Protein AF-A0A1F7XLN6-F1 (afdb_monomer_lite)

pLDDT: mean 90.63, std 8.0, range [64.75, 98.62]

InterPro domains:
  IPR044020 Protein of unknown function DUF5676 [PF18926] (2-69)

Structure (mmCIF, N/CA/C/O backbone):
data_AF-A0A1F7XLN6-F1
#
_entry.id   AF-A0A1F7XLN6-F1
#
loop_
_atom_site.group_PDB
_atom_site.id
_atom_site.type_symbol
_atom_site.label_atom_id
_atom_site.label_alt_id
_atom_site.label_comp_id
_atom_site.label_asym_id
_atom_site.label_entity_id
_atom_site.label_seq_id
_atom_site.pdbx_PDB_ins_code
_atom_site.Cartn_x
_atom_site.Cartn_y
_atom_site.Cartn_z
_atom_site.occupancy
_atom_sit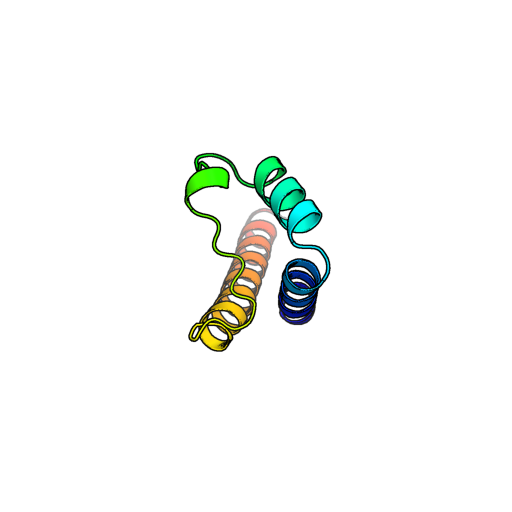e.B_iso_or_equiv
_atom_site.auth_seq_id
_atom_site.auth_comp_id
_atom_site.auth_asym_id
_atom_site.auth_atom_id
_atom_site.pdbx_PDB_model_num
ATOM 1 N N . MET A 1 1 ? -8.069 -2.763 -0.255 1.00 92.69 1 MET A N 1
ATOM 2 C CA . MET A 1 1 ? -6.649 -2.693 -0.669 1.00 92.69 1 MET A CA 1
ATOM 3 C C . MET A 1 1 ? -6.252 -3.610 -1.817 1.00 92.69 1 MET A C 1
ATOM 5 O O . MET A 1 1 ? -5.423 -3.178 -2.598 1.00 92.69 1 MET A O 1
ATOM 9 N N . GLY A 1 2 ? -6.822 -4.810 -1.996 1.00 94.44 2 GLY A N 1
ATOM 10 C CA . GLY A 1 2 ? -6.412 -5.694 -3.105 1.00 94.44 2 GLY A CA 1
ATOM 11 C C . GLY A 1 2 ? -6.577 -5.079 -4.505 1.00 94.44 2 GLY A C 1
ATOM 12 O O . GLY A 1 2 ? -5.624 -5.032 -5.273 1.00 94.44 2 GLY A O 1
ATOM 13 N N . ILE A 1 3 ? -7.752 -4.512 -4.804 1.00 96.19 3 ILE A N 1
ATOM 14 C CA . ILE A 1 3 ? -8.009 -3.814 -6.080 1.00 96.19 3 ILE A CA 1
ATOM 15 C C . ILE A 1 3 ? -7.053 -2.628 -6.266 1.00 96.19 3 ILE A C 1
ATOM 17 O O . ILE A 1 3 ? -6.465 -2.468 -7.329 1.00 96.19 3 ILE A O 1
ATOM 21 N N . VAL A 1 4 ? -6.855 -1.830 -5.2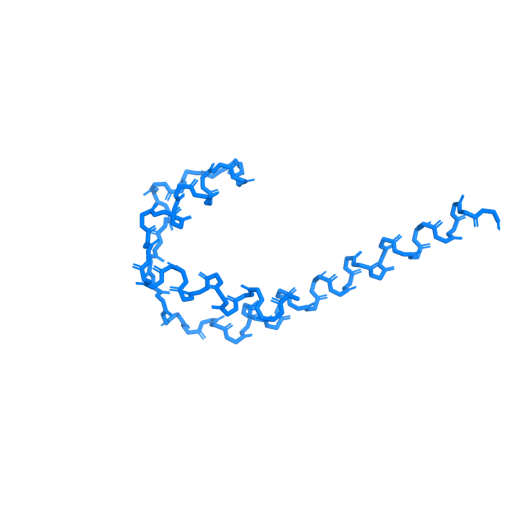13 1.00 94.81 4 VAL A N 1
ATOM 22 C CA . VAL A 1 4 ? -5.927 -0.688 -5.230 1.00 94.81 4 VAL A CA 1
ATOM 23 C C . VAL A 1 4 ? -4.501 -1.153 -5.523 1.00 94.81 4 VAL A C 1
ATOM 25 O O . VAL A 1 4 ? -3.826 -0.554 -6.347 1.00 94.81 4 VAL A O 1
ATOM 28 N N . TYR A 1 5 ? -4.054 -2.255 -4.918 1.00 93.31 5 TYR A N 1
ATOM 29 C CA . TYR A 1 5 ? -2.730 -2.821 -5.167 1.00 93.31 5 TYR A CA 1
ATOM 30 C C . TYR A 1 5 ? -2.546 -3.230 -6.636 1.00 93.31 5 TYR A C 1
ATOM 32 O O . TYR A 1 5 ? -1.528 -2.902 -7.247 1.00 93.31 5 TYR A O 1
ATOM 40 N N . LEU A 1 6 ? -3.547 -3.899 -7.223 1.00 93.75 6 LEU A N 1
ATOM 41 C CA . LEU A 1 6 ? -3.542 -4.252 -8.646 1.00 93.75 6 LEU A CA 1
ATOM 42 C C . LEU A 1 6 ? -3.499 -3.003 -9.529 1.00 93.75 6 LEU A C 1
ATOM 44 O O . LEU A 1 6 ? -2.667 -2.924 -10.431 1.00 93.75 6 LEU A O 1
ATOM 48 N N . PHE A 1 7 ? -4.337 -2.008 -9.236 1.00 94.12 7 PHE A N 1
ATOM 49 C CA . PHE A 1 7 ? -4.338 -0.733 -9.947 1.00 94.12 7 PHE A CA 1
ATOM 50 C C . PHE A 1 7 ? -2.964 -0.053 -9.891 1.00 94.12 7 PHE A C 1
ATOM 52 O O . PHE A 1 7 ? -2.413 0.280 -10.938 1.00 94.12 7 PHE A O 1
ATOM 59 N N . CYS 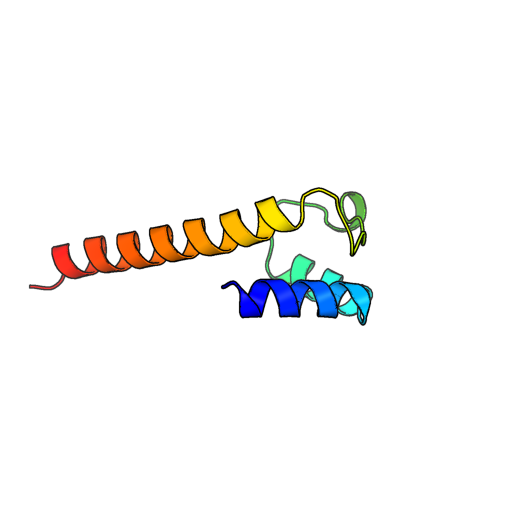A 1 8 ? -2.370 0.086 -8.702 1.00 91.44 8 CYS A N 1
ATOM 60 C CA . CYS A 1 8 ? -1.046 0.687 -8.530 1.00 91.44 8 CYS A CA 1
ATOM 61 C C . CYS A 1 8 ? 0.018 -0.055 -9.343 1.00 91.44 8 CYS A C 1
ATOM 63 O O . CYS A 1 8 ? 0.901 0.564 -9.934 1.00 91.44 8 CYS A O 1
ATOM 65 N N . ARG A 1 9 ? -0.079 -1.384 -9.423 1.00 89.75 9 ARG A N 1
ATOM 66 C CA . ARG A 1 9 ? 0.843 -2.178 -10.230 1.00 89.75 9 ARG A CA 1
ATOM 67 C C . ARG A 1 9 ? 0.702 -1.905 -11.722 1.00 89.75 9 ARG A C 1
ATOM 69 O O . ARG A 1 9 ? 1.717 -1.705 -12.387 1.00 89.75 9 ARG A O 1
ATOM 76 N N . PHE A 1 10 ? -0.522 -1.881 -12.244 1.00 92.69 10 PHE A N 1
ATOM 77 C CA . PHE A 1 10 ? -0.752 -1.549 -13.650 1.00 92.69 10 PHE A CA 1
ATOM 78 C C . PHE A 1 10 ? -0.361 -0.101 -13.961 1.00 92.69 10 PHE A C 1
ATOM 80 O O . PHE A 1 10 ? 0.228 0.151 -15.008 1.00 92.69 10 PHE A O 1
ATOM 87 N N . ALA A 1 11 ? -0.587 0.830 -13.033 1.00 92.50 11 ALA A N 1
ATOM 88 C CA . ALA A 1 11 ? -0.141 2.213 -13.163 1.00 92.50 11 ALA A CA 1
ATOM 89 C C . ALA A 1 11 ? 1.389 2.314 -13.289 1.00 92.50 11 ALA A C 1
ATOM 91 O O . ALA A 1 11 ? 1.872 3.036 -14.157 1.00 92.50 11 ALA A O 1
ATOM 92 N N . ILE A 1 12 ? 2.156 1.535 -12.515 1.00 91.56 12 ILE A N 1
ATOM 93 C CA . ILE A 1 12 ? 3.622 1.472 -12.656 1.00 91.56 12 ILE A CA 1
ATOM 94 C C . ILE A 1 12 ? 4.028 0.889 -14.019 1.00 91.56 12 ILE A C 1
ATOM 96 O O . ILE A 1 12 ? 5.001 1.356 -14.606 1.00 91.56 12 ILE A O 1
ATOM 100 N N . ALA A 1 13 ? 3.288 -0.100 -14.537 1.00 90.62 13 ALA A N 1
ATOM 101 C CA . ALA A 1 13 ? 3.555 -0.715 -15.845 1.00 90.62 13 ALA A CA 1
ATOM 102 C C . ALA A 1 13 ? 3.334 0.250 -17.008 1.00 90.62 13 ALA A C 1
ATOM 104 O O . ALA A 1 13 ? 4.147 0.307 -17.925 1.00 90.62 13 ALA A O 1
ATOM 105 N N . LEU A 1 14 ? 2.217 0.971 -16.970 1.00 92.94 14 LEU A N 1
ATOM 106 C CA . LEU A 1 14 ? 1.755 1.809 -18.073 1.00 92.94 14 LEU A CA 1
ATOM 107 C 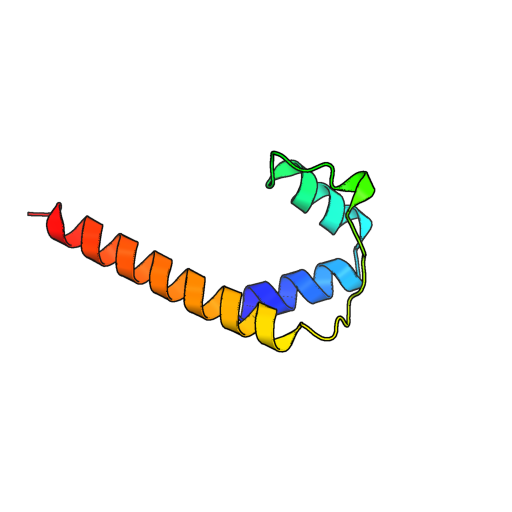C . LEU A 1 14 ? 2.321 3.232 -17.990 1.00 92.94 14 LEU A C 1
ATOM 109 O O . LEU A 1 14 ? 2.614 3.845 -19.012 1.00 92.94 14 LEU A O 1
ATOM 113 N N . PHE A 1 15 ? 2.501 3.754 -16.774 1.00 94.06 15 PHE A N 1
ATOM 114 C CA . PHE A 1 15 ? 2.877 5.143 -16.501 1.00 94.06 15 PHE A CA 1
ATOM 115 C C . PHE A 1 15 ? 3.965 5.231 -15.409 1.00 94.06 15 PHE A C 1
ATOM 117 O O . PHE A 1 15 ? 3.734 5.808 -14.337 1.00 94.06 15 PHE A O 1
ATOM 124 N N . PRO A 1 16 ? 5.176 4.688 -15.642 1.00 89.94 16 PRO A N 1
ATOM 125 C CA . PRO A 1 16 ? 6.224 4.605 -14.621 1.00 89.94 16 PRO A CA 1
ATOM 126 C C . PRO A 1 16 ? 6.690 5.980 -14.116 1.00 89.94 16 PRO A C 1
ATOM 128 O O . PRO A 1 16 ? 6.921 6.145 -12.921 1.00 89.94 16 PRO A O 1
ATOM 131 N N . GLY A 1 17 ? 6.781 6.984 -14.998 1.00 91.19 17 GLY A N 1
ATOM 132 C CA . GLY A 1 17 ? 7.201 8.341 -14.627 1.00 91.19 17 GLY A CA 1
ATOM 133 C C . GLY A 1 17 ? 6.207 9.041 -13.697 1.00 91.19 17 GLY A C 1
ATOM 134 O O . GLY A 1 17 ? 6.606 9.582 -12.666 1.00 91.19 17 GLY A O 1
ATOM 135 N N . LEU A 1 18 ? 4.910 8.975 -14.021 1.00 92.75 18 LEU A N 1
ATOM 136 C CA . LEU A 1 18 ? 3.846 9.518 -13.172 1.00 92.75 18 LEU A CA 1
ATOM 137 C C . LEU A 1 18 ? 3.782 8.772 -11.835 1.00 92.75 18 LEU A C 1
ATOM 139 O O . LEU A 1 18 ? 3.712 9.398 -10.781 1.00 92.75 18 LEU A O 1
ATOM 143 N N . SER A 1 19 ? 3.878 7.441 -11.877 1.00 92.31 19 SER A N 1
ATOM 144 C CA . SER A 1 19 ? 3.885 6.607 -10.673 1.00 92.31 19 SER A CA 1
ATOM 145 C C . SER A 1 19 ? 5.033 6.986 -9.734 1.00 92.31 19 SER A C 1
ATOM 147 O O . SER A 1 19 ? 4.806 7.170 -8.541 1.00 92.31 19 SER A O 1
ATOM 149 N N . MET A 1 20 ? 6.241 7.203 -10.268 1.00 90.94 20 MET A N 1
ATOM 150 C CA . MET A 1 20 ? 7.391 7.648 -9.477 1.00 90.94 20 MET A CA 1
ATOM 151 C C . MET A 1 20 ? 7.178 9.042 -8.865 1.00 90.94 20 MET A C 1
ATOM 153 O O . MET A 1 20 ? 7.560 9.261 -7.717 1.00 90.94 20 MET A O 1
ATOM 157 N N . GLN A 1 21 ? 6.568 9.985 -9.593 1.00 92.06 21 GLN A N 1
ATOM 158 C CA . GLN A 1 21 ? 6.268 11.321 -9.057 1.00 92.06 21 GLN A CA 1
ATOM 159 C C . GLN A 1 21 ? 5.271 11.262 -7.894 1.00 92.06 21 GLN A C 1
ATOM 161 O O . GLN A 1 21 ? 5.498 11.900 -6.866 1.00 92.06 21 GLN A O 1
ATOM 166 N N . VAL A 1 22 ? 4.208 10.462 -8.025 1.00 92.56 22 VAL A N 1
ATOM 167 C CA . VAL A 1 22 ? 3.237 10.235 -6.941 1.00 92.56 22 VAL A CA 1
ATOM 168 C C . VAL A 1 22 ? 3.914 9.579 -5.738 1.00 92.56 22 VAL A C 1
ATOM 170 O O . VAL A 1 22 ? 3.736 10.022 -4.608 1.00 92.56 22 VAL A O 1
ATOM 173 N N . THR A 1 23 ? 4.748 8.558 -5.958 1.00 90.94 23 THR A N 1
ATOM 174 C CA . THR A 1 23 ? 5.492 7.926 -4.861 1.00 90.94 23 THR A CA 1
ATOM 175 C C . THR A 1 23 ? 6.410 8.924 -4.148 1.00 90.94 23 THR A C 1
ATOM 177 O O . THR A 1 23 ? 6.435 8.946 -2.921 1.00 90.94 23 THR A O 1
ATOM 180 N N . ARG A 1 24 ? 7.125 9.787 -4.880 1.00 90.56 24 ARG A N 1
ATOM 181 C CA . ARG A 1 24 ? 8.011 10.804 -4.285 1.00 90.56 24 ARG A CA 1
ATOM 182 C C . ARG A 1 24 ? 7.286 11.854 -3.447 1.00 90.56 24 ARG A C 1
ATOM 184 O O . ARG A 1 24 ? 7.896 12.391 -2.533 1.00 90.56 24 ARG A O 1
ATOM 191 N N . SER A 1 25 ? 6.037 12.186 -3.769 1.00 91.00 25 SER A N 1
ATOM 192 C CA . SER A 1 25 ? 5.296 13.217 -3.033 1.00 91.00 25 SER A CA 1
ATOM 193 C C . SER A 1 25 ? 4.627 12.684 -1.767 1.00 91.00 25 SER A C 1
ATOM 195 O O . SER A 1 25 ? 4.422 13.443 -0.824 1.00 91.00 25 SER A O 1
ATOM 197 N N . TRP A 1 26 ? 4.271 11.397 -1.732 1.00 90.50 26 TRP A N 1
ATOM 198 C CA . TRP A 1 26 ? 3.559 10.803 -0.593 1.00 90.50 26 TRP A CA 1
ATOM 199 C C . TRP A 1 26 ? 4.497 10.121 0.406 1.00 90.50 26 TRP A C 1
ATOM 201 O O . TRP A 1 26 ? 4.233 10.134 1.610 1.00 90.50 26 TRP A O 1
ATOM 211 N N . PHE A 1 27 ? 5.598 9.532 -0.068 1.00 88.25 27 PHE A N 1
ATOM 212 C CA . PHE A 1 27 ? 6.574 8.856 0.782 1.00 88.25 27 PHE A CA 1
ATOM 213 C C . PHE A 1 27 ? 7.760 9.772 1.089 1.00 88.25 27 PHE A C 1
ATOM 215 O O . PHE A 1 27 ? 8.340 10.380 0.196 1.00 88.25 27 PHE A O 1
ATOM 222 N N . HIS A 1 28 ? 8.149 9.819 2.361 1.00 87.62 28 HIS A N 1
ATOM 223 C CA . HIS A 1 28 ? 9.247 10.641 2.868 1.00 87.62 28 HIS A CA 1
ATOM 224 C C . HIS A 1 28 ? 10.351 9.748 3.451 1.00 87.62 28 HIS A C 1
ATOM 226 O O . HIS A 1 28 ? 10.093 8.601 3.814 1.00 87.62 28 HIS A O 1
ATOM 232 N N . GLY A 1 29 ? 11.575 10.274 3.565 1.00 87.31 29 GLY A N 1
ATOM 233 C CA . GLY A 1 29 ? 12.703 9.569 4.194 1.00 87.31 29 GLY A CA 1
ATOM 234 C C . GLY A 1 29 ? 13.478 8.607 3.283 1.00 87.31 29 GLY A C 1
ATOM 235 O O . GLY A 1 29 ? 14.394 7.943 3.757 1.00 87.31 29 GLY A O 1
ATOM 236 N N . PHE A 1 30 ? 13.156 8.553 1.986 1.00 85.56 30 PHE A N 1
ATOM 237 C CA . PHE A 1 30 ? 13.848 7.716 1.004 1.00 85.56 30 PHE A CA 1
ATOM 238 C C . PHE A 1 30 ? 14.137 8.493 -0.279 1.00 85.56 30 PHE A C 1
ATOM 240 O O . PHE A 1 30 ? 13.266 9.199 -0.791 1.00 85.56 30 PHE A O 1
ATOM 247 N N . ASP A 1 31 ? 15.329 8.305 -0.845 1.00 87.62 31 ASP A N 1
ATOM 248 C CA . ASP A 1 31 ? 15.623 8.790 -2.190 1.00 87.62 31 ASP A CA 1
ATOM 249 C C . ASP A 1 31 ? 15.114 7.796 -3.239 1.00 87.62 31 ASP A C 1
ATOM 251 O O . ASP A 1 31 ? 15.815 6.880 -3.677 1.00 87.62 31 ASP A O 1
ATOM 255 N N . MET A 1 32 ? 13.867 8.006 -3.661 1.00 85.56 32 MET A N 1
ATOM 256 C CA . MET A 1 32 ? 13.219 7.185 -4.682 1.00 85.56 32 MET A CA 1
ATOM 257 C C . MET A 1 32 ? 13.956 7.215 -6.029 1.00 85.56 32 MET A C 1
ATOM 259 O O . MET A 1 32 ? 13.764 6.299 -6.819 1.00 85.56 32 MET A O 1
ATOM 263 N N . ALA A 1 33 ? 14.789 8.221 -6.331 1.00 83.00 33 ALA A N 1
ATOM 264 C CA . ALA A 1 33 ? 15.576 8.223 -7.568 1.00 83.00 33 ALA A CA 1
ATOM 265 C C . ALA A 1 33 ? 16.598 7.083 -7.605 1.00 83.00 33 ALA A C 1
ATOM 267 O O . ALA A 1 33 ? 16.860 6.534 -8.672 1.00 83.00 33 ALA A O 1
ATOM 268 N N . ASN A 1 34 ? 17.132 6.723 -6.439 1.00 86.12 34 ASN A N 1
ATOM 269 C CA . ASN A 1 34 ? 18.239 5.784 -6.310 1.00 86.12 34 ASN A CA 1
ATOM 270 C C . ASN A 1 34 ? 17.798 4.349 -5.980 1.00 86.12 34 ASN A C 1
ATOM 272 O O . ASN A 1 34 ? 18.566 3.415 -6.194 1.00 86.12 34 ASN A O 1
ATOM 276 N N . ILE A 1 35 ? 16.571 4.147 -5.486 1.00 86.94 35 ILE A N 1
ATOM 277 C CA . ILE A 1 35 ? 16.073 2.817 -5.073 1.00 86.94 35 ILE A CA 1
ATOM 278 C C . ILE A 1 35 ? 14.933 2.277 -5.943 1.00 86.94 35 ILE A C 1
ATOM 280 O O . ILE A 1 35 ? 14.532 1.119 -5.802 1.00 86.94 35 ILE A O 1
ATOM 284 N N . TRP A 1 36 ? 14.370 3.102 -6.827 1.00 85.31 36 TRP A N 1
ATOM 285 C CA . TRP A 1 36 ? 13.228 2.702 -7.637 1.00 85.31 36 TRP A CA 1
ATOM 286 C C . TRP A 1 36 ? 13.634 1.699 -8.715 1.00 85.31 36 TRP A C 1
ATOM 288 O O . TRP A 1 36 ? 14.412 1.995 -9.619 1.00 85.31 36 TRP A O 1
ATOM 298 N N . THR A 1 37 ? 13.033 0.512 -8.660 1.00 83.88 37 THR A N 1
ATOM 299 C CA . THR A 1 37 ? 13.157 -0.499 -9.710 1.00 83.88 37 THR A CA 1
ATOM 300 C C . THR A 1 37 ? 11.772 -0.755 -10.310 1.00 83.88 37 THR A C 1
ATOM 302 O O . THR A 1 37 ? 10.932 -1.381 -9.662 1.00 83.88 37 THR A O 1
ATOM 305 N N . PRO A 1 38 ? 11.478 -0.296 -11.543 1.00 69.62 38 PRO A N 1
ATOM 306 C CA . PRO A 1 38 ? 10.157 -0.439 -12.161 1.00 69.62 38 PRO A CA 1
ATOM 307 C C . PRO A 1 38 ? 9.916 -1.871 -12.675 1.00 69.62 38 PRO A C 1
ATOM 309 O O . PRO A 1 38 ? 9.466 -2.078 -13.799 1.00 69.62 38 PRO A O 1
ATOM 312 N N . ARG A 1 39 ? 10.230 -2.895 -11.871 1.00 73.69 39 ARG A N 1
ATOM 313 C CA . ARG A 1 39 ? 9.916 -4.290 -12.193 1.00 73.69 39 ARG A CA 1
ATOM 314 C C . ARG A 1 39 ? 8.450 -4.570 -11.887 1.00 73.69 39 ARG A C 1
ATOM 316 O O . ARG A 1 39 ? 8.054 -4.895 -10.765 1.00 73.69 39 ARG A O 1
ATOM 323 N N . THR A 1 40 ? 7.640 -4.496 -12.930 1.00 64.75 40 THR A N 1
ATOM 324 C CA . THR A 1 40 ? 6.201 -4.763 -12.882 1.00 64.75 40 THR A CA 1
ATOM 325 C C . THR A 1 40 ? 5.813 -6.219 -12.748 1.00 64.75 40 THR A C 1
ATOM 327 O O . THR A 1 40 ? 4.634 -6.484 -12.580 1.00 64.75 40 THR A O 1
ATOM 330 N N . PHE A 1 41 ? 6.761 -7.152 -12.745 1.00 66.38 41 PHE A N 1
ATOM 331 C CA . PHE A 1 41 ? 6.550 -8.556 -12.388 1.00 66.38 41 PHE A CA 1
ATOM 332 C C . PHE A 1 41 ? 7.701 -9.039 -11.501 1.00 66.38 41 PHE A C 1
ATOM 334 O O . PHE A 1 41 ? 8.560 -9.796 -11.923 1.00 66.38 41 PHE A O 1
ATOM 341 N N . SER A 1 42 ? 7.771 -8.517 -10.272 1.00 73.25 42 SER A N 1
ATOM 342 C CA . SER A 1 42 ? 8.643 -9.069 -9.230 1.00 73.25 42 SER A CA 1
ATOM 343 C C . SER A 1 42 ? 8.096 -10.387 -8.671 1.00 73.25 42 SER A C 1
ATOM 345 O O . SER A 1 42 ? 6.881 -10.571 -8.559 1.00 73.25 42 SER A O 1
ATOM 347 N N . GLU A 1 43 ? 9.009 -11.264 -8.258 1.00 78.50 43 GLU A N 1
ATOM 348 C CA . GLU A 1 43 ? 8.725 -12.565 -7.629 1.00 78.50 43 GLU A CA 1
ATOM 349 C C . GLU A 1 43 ? 7.873 -12.425 -6.353 1.00 78.50 43 GLU A C 1
ATOM 351 O O . GLU A 1 43 ? 7.062 -13.286 -6.028 1.00 78.50 43 GLU A O 1
ATOM 356 N N . ASN A 1 44 ? 7.962 -11.273 -5.681 1.00 85.38 44 ASN A N 1
ATOM 357 C CA . ASN A 1 44 ? 7.270 -10.991 -4.422 1.00 85.38 44 ASN A CA 1
ATOM 358 C C . ASN A 1 44 ? 5.867 -10.381 -4.591 1.00 85.38 44 ASN A C 1
ATOM 360 O O . ASN A 1 44 ? 5.320 -9.835 -3.631 1.00 85.38 44 ASN A O 1
ATOM 364 N N . PHE A 1 45 ? 5.268 -10.439 -5.786 1.00 88.19 45 PHE A N 1
ATOM 365 C CA . PHE A 1 45 ? 3.942 -9.860 -6.043 1.00 88.19 45 PHE A CA 1
ATOM 366 C C . PHE A 1 45 ? 2.867 -10.377 -5.078 1.00 88.19 45 PHE A C 1
ATOM 368 O O . PHE A 1 45 ? 2.160 -9.581 -4.459 1.00 88.19 45 PHE A O 1
ATOM 375 N N . LEU A 1 46 ? 2.752 -11.701 -4.934 1.00 92.19 46 LEU A N 1
ATOM 376 C CA . LEU A 1 46 ? 1.704 -12.304 -4.111 1.00 92.19 46 LEU A CA 1
ATOM 377 C C . LEU A 1 46 ? 1.895 -11.954 -2.633 1.00 92.19 46 LEU A C 1
ATOM 37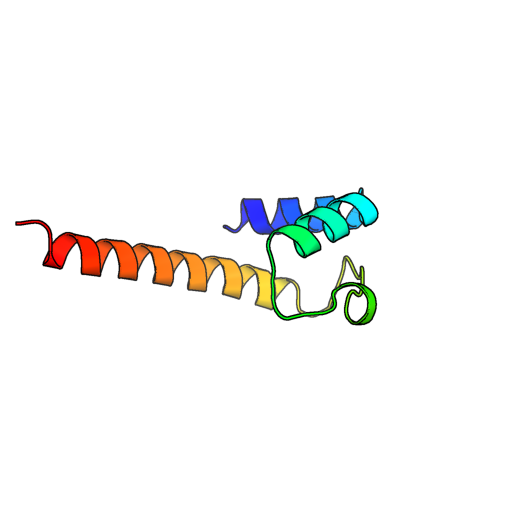9 O O . LEU A 1 46 ? 0.939 -11.565 -1.964 1.00 92.19 46 LEU A O 1
ATOM 383 N N . LEU A 1 47 ? 3.140 -12.017 -2.151 1.00 94.44 47 LEU A N 1
ATOM 384 C CA . LEU A 1 47 ? 3.490 -11.612 -0.794 1.00 94.44 47 LEU A CA 1
ATOM 385 C C . LEU A 1 47 ? 3.120 -10.145 -0.546 1.00 94.44 47 LEU A C 1
ATOM 387 O O . LEU A 1 47 ? 2.492 -9.837 0.465 1.00 94.44 47 LEU A O 1
ATOM 391 N N . GLY A 1 48 ? 3.456 -9.248 -1.476 1.00 92.56 48 GLY A N 1
ATOM 392 C CA . GLY A 1 48 ? 3.110 -7.830 -1.387 1.00 92.56 48 GLY A CA 1
ATOM 393 C C . GLY A 1 48 ? 1.599 -7.583 -1.367 1.00 92.56 48 GLY A C 1
ATOM 394 O O . GLY A 1 48 ? 1.124 -6.811 -0.534 1.00 92.56 48 GLY A O 1
ATOM 395 N N . LEU A 1 49 ? 0.835 -8.270 -2.223 1.00 94.25 49 LEU A N 1
ATOM 396 C CA . LEU A 1 49 ? -0.628 -8.175 -2.263 1.00 94.25 49 LEU A CA 1
ATOM 397 C C . LEU A 1 49 ? -1.258 -8.634 -0.942 1.00 94.25 49 LEU A C 1
ATOM 399 O O . LEU A 1 49 ? -2.068 -7.909 -0.362 1.00 94.25 49 LEU A O 1
ATOM 403 N N . VAL A 1 50 ? -0.870 -9.817 -0.455 1.00 97.00 50 VAL A N 1
ATOM 404 C CA . VAL A 1 50 ? -1.369 -10.367 0.813 1.00 97.00 50 VAL A CA 1
ATOM 405 C C . VAL A 1 50 ? -1.001 -9.439 1.967 1.00 97.00 50 VAL A C 1
ATOM 407 O O . VAL A 1 50 ? -1.872 -9.084 2.758 1.00 97.00 50 VAL A O 1
ATOM 410 N N . SER A 1 51 ? 0.246 -8.967 2.018 1.00 96.69 51 SER A N 1
ATOM 411 C CA . SER A 1 51 ? 0.710 -8.053 3.066 1.00 96.69 51 SER A CA 1
ATOM 412 C C . SER A 1 51 ? -0.084 -6.748 3.065 1.00 96.69 51 SER A C 1
ATOM 414 O O . SER A 1 51 ? -0.552 -6.318 4.115 1.00 96.69 51 SER A O 1
ATOM 416 N N . ALA A 1 52 ? -0.310 -6.141 1.895 1.00 95.88 52 ALA A N 1
ATOM 417 C CA . ALA A 1 52 ? -1.093 -4.912 1.776 1.00 95.88 52 ALA A CA 1
ATOM 418 C C . ALA A 1 52 ? -2.544 -5.100 2.247 1.00 95.88 52 ALA A C 1
ATOM 420 O O . ALA A 1 52 ? -3.091 -4.237 2.936 1.00 95.88 52 ALA A O 1
ATOM 421 N N . VAL A 1 53 ? -3.174 -6.227 1.902 1.00 97.94 53 VAL A N 1
ATOM 422 C CA . VAL A 1 53 ? -4.535 -6.548 2.354 1.00 97.94 53 VAL A CA 1
ATOM 423 C C . VAL A 1 53 ? -4.564 -6.759 3.865 1.00 97.94 53 VAL A C 1
ATOM 425 O O . VAL A 1 53 ? -5.324 -6.066 4.542 1.00 97.94 53 VAL A O 1
ATOM 428 N N . VAL A 1 54 ? -3.717 -7.645 4.395 1.00 98.44 54 VAL A N 1
ATOM 429 C CA . VAL A 1 54 ? -3.682 -7.990 5.823 1.00 98.44 54 VAL A CA 1
ATOM 430 C C . VAL A 1 54 ? -3.363 -6.764 6.672 1.00 98.44 54 VAL A C 1
ATOM 432 O O . VAL A 1 54 ? -4.124 -6.458 7.583 1.00 98.44 54 VAL A O 1
ATOM 435 N N . LEU A 1 55 ? -2.309 -6.009 6.351 1.00 98.12 55 LEU A N 1
ATOM 436 C CA . LEU A 1 55 ? -1.928 -4.824 7.127 1.00 98.12 55 LEU A CA 1
ATOM 437 C C . LEU A 1 55 ? -3.011 -3.744 7.100 1.00 98.12 55 LEU A C 1
ATOM 439 O O . LEU A 1 55 ? -3.268 -3.117 8.122 1.00 98.12 55 LEU A O 1
ATOM 443 N N . SER A 1 56 ? -3.688 -3.546 5.964 1.00 97.50 56 SER A N 1
ATOM 444 C CA . SER A 1 56 ? -4.796 -2.587 5.896 1.00 97.50 56 SER A CA 1
ATOM 445 C C . SER A 1 56 ? -6.017 -3.025 6.701 1.00 97.50 56 SER A C 1
ATOM 447 O O . SER A 1 56 ? -6.662 -2.189 7.331 1.00 97.50 56 SER A O 1
ATOM 449 N N . TRP A 1 57 ? -6.315 -4.326 6.715 1.00 98.19 57 TRP A N 1
ATOM 450 C CA . TRP A 1 57 ? -7.388 -4.884 7.528 1.00 98.19 57 TRP A CA 1
ATOM 451 C C . TRP A 1 57 ? -7.060 -4.761 9.017 1.00 98.19 57 TRP A C 1
ATOM 453 O O . TRP A 1 57 ? -7.882 -4.246 9.768 1.00 98.19 57 TRP A O 1
ATOM 463 N N . VAL A 1 58 ? -5.841 -5.137 9.426 1.00 98.62 58 VAL A N 1
ATOM 464 C CA . VAL A 1 58 ? -5.360 -4.974 10.807 1.00 98.62 58 VAL A CA 1
ATOM 465 C C . VAL A 1 58 ? -5.393 -3.504 11.216 1.00 98.62 58 VAL A C 1
ATOM 467 O O . VAL A 1 58 ? -5.883 -3.190 12.295 1.00 98.62 58 VAL A O 1
ATOM 470 N N . GLY A 1 59 ? -4.925 -2.595 10.358 1.00 98.31 59 GLY A N 1
ATOM 471 C CA . GLY A 1 59 ? -4.948 -1.157 10.621 1.00 98.31 59 GLY A CA 1
ATOM 472 C C . GLY A 1 59 ? -6.367 -0.614 10.797 1.00 98.31 59 GLY A C 1
ATOM 473 O O . GLY A 1 59 ? -6.628 0.114 11.751 1.00 98.31 59 GLY A O 1
ATOM 474 N N . GLY A 1 60 ? -7.302 -1.010 9.928 1.00 98.06 60 GLY A N 1
ATOM 475 C CA . GLY A 1 60 ? -8.713 -0.631 10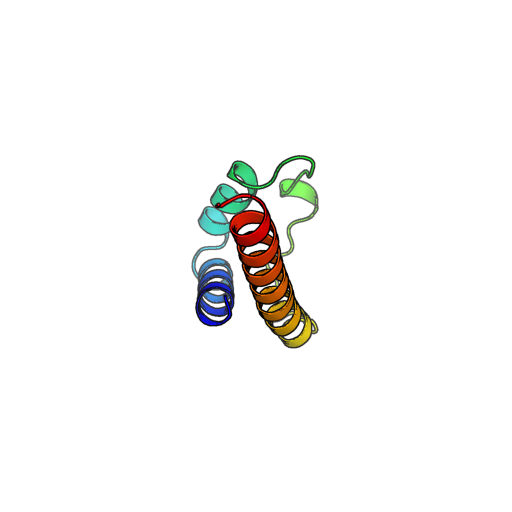.043 1.00 98.06 60 GLY A CA 1
ATOM 476 C C . GLY A 1 60 ? -9.387 -1.211 11.288 1.00 98.06 60 GLY A C 1
ATOM 477 O O . GLY A 1 60 ? -10.099 -0.494 11.990 1.00 98.06 60 GLY A O 1
ATOM 478 N N . TRP A 1 61 ? -9.126 -2.482 11.599 1.00 98.31 61 TRP A N 1
ATOM 479 C CA . TRP A 1 61 ? -9.604 -3.130 12.821 1.00 98.31 61 TRP A CA 1
ATOM 480 C C . TRP A 1 61 ? -9.065 -2.436 14.073 1.00 98.31 61 TRP A C 1
ATOM 482 O O . TRP A 1 61 ? -9.840 -2.119 14.971 1.00 98.31 61 TRP A O 1
ATOM 492 N N . LEU A 1 62 ? -7.761 -2.153 14.117 1.00 98.56 62 LEU A N 1
ATOM 493 C CA . LEU A 1 62 ? -7.122 -1.477 15.241 1.00 98.56 62 LEU A CA 1
ATOM 494 C C . LEU A 1 62 ? -7.689 -0.069 15.415 1.00 98.56 62 LEU A C 1
ATOM 496 O O . LEU A 1 62 ? -8.036 0.313 16.528 1.00 98.56 62 LEU A O 1
ATOM 500 N N . PHE A 1 63 ? -7.840 0.678 14.319 1.00 97.94 63 PHE A N 1
ATOM 501 C CA . PHE A 1 63 ? -8.472 1.992 14.343 1.00 97.94 63 PHE A CA 1
ATOM 502 C C . PHE A 1 63 ? -9.892 1.920 14.913 1.00 97.94 63 PHE A C 1
ATOM 504 O O . PHE A 1 63 ? -10.206 2.662 15.839 1.00 97.94 63 PHE A O 1
ATOM 511 N N . ALA A 1 64 ? -10.731 1.003 14.419 1.00 98.12 64 ALA A N 1
ATOM 512 C CA . ALA A 1 64 ? -12.097 0.830 14.908 1.00 98.12 64 ALA A CA 1
ATOM 513 C C . ALA A 1 64 ? -12.134 0.402 16.384 1.00 98.12 64 ALA A C 1
ATOM 515 O O . ALA A 1 64 ? -12.947 0.906 17.155 1.00 98.12 64 ALA A O 1
ATOM 516 N N . TRP A 1 65 ? -11.235 -0.493 16.798 1.00 98.06 65 TRP A N 1
ATOM 517 C CA . TRP A 1 65 ? -11.117 -0.934 18.185 1.00 98.06 65 TRP A CA 1
ATOM 518 C C . TRP A 1 65 ? -10.750 0.224 19.116 1.00 98.06 65 TRP A C 1
ATOM 520 O O . TRP A 1 65 ? -11.433 0.429 20.119 1.00 98.06 65 TRP A O 1
ATOM 530 N N . ILE A 1 66 ? -9.728 1.013 18.763 1.00 97.88 66 ILE A N 1
ATOM 531 C CA . ILE A 1 66 ? -9.337 2.217 19.509 1.00 97.88 66 ILE A CA 1
ATOM 532 C C . ILE A 1 66 ? -10.514 3.194 19.541 1.00 97.88 66 ILE A C 1
ATOM 534 O O . ILE A 1 66 ? -10.940 3.606 20.614 1.00 97.88 66 ILE A O 1
ATOM 538 N N . TYR A 1 67 ? -11.087 3.522 18.384 1.00 97.62 67 TYR A N 1
ATOM 539 C CA . TYR A 1 67 ? -12.201 4.460 18.277 1.00 97.62 67 TYR A CA 1
ATOM 540 C C . TYR A 1 67 ? -13.374 4.066 19.185 1.00 97.62 67 TYR A C 1
ATOM 542 O O . TYR A 1 67 ? -13.853 4.898 19.951 1.00 97.62 67 TYR A O 1
ATOM 550 N N . ASN A 1 68 ? -13.773 2.793 19.189 1.00 97.25 68 ASN A N 1
ATOM 551 C CA . ASN A 1 68 ? -14.860 2.284 20.031 1.00 97.25 68 ASN A CA 1
ATOM 552 C C . ASN A 1 68 ? -14.517 2.275 21.529 1.00 97.25 68 ASN A C 1
ATOM 554 O O . ASN A 1 68 ? -15.419 2.281 22.357 1.00 97.25 68 ASN A O 1
ATOM 558 N N . LYS A 1 69 ? -13.232 2.261 21.909 1.00 96.31 69 LYS A N 1
ATOM 559 C CA . LYS A 1 69 ? -12.819 2.407 23.316 1.00 96.31 69 LYS A CA 1
ATOM 560 C C . LYS A 1 69 ? -12.940 3.839 23.824 1.00 96.31 69 LYS A C 1
ATOM 562 O O . LYS A 1 69 ? -13.106 4.031 25.023 1.00 96.31 69 LYS A O 1
ATOM 567 N N . PHE A 1 70 ? -12.838 4.819 22.931 1.00 95.56 70 PHE A N 1
ATOM 568 C CA . PHE A 1 70 ? -12.901 6.240 23.277 1.00 95.56 70 PHE A CA 1
ATOM 569 C C . PHE A 1 70 ? -14.235 6.897 22.904 1.00 95.56 70 PHE A C 1
ATOM 571 O O . PHE A 1 70 ? -14.487 8.037 23.293 1.00 95.56 70 PHE A O 1
ATOM 578 N N . THR A 1 71 ? -15.113 6.192 22.188 1.00 90.31 71 THR A N 1
ATOM 579 C CA . THR A 1 71 ? -16.474 6.647 21.899 1.00 90.31 71 THR A CA 1
ATOM 580 C C . THR A 1 71 ? -17.485 6.019 22.860 1.00 90.31 71 THR A C 1
ATOM 582 O O . THR A 1 71 ? -17.989 4.936 22.613 1.00 90.31 71 THR A O 1
ATOM 585 N N . LYS A 1 72 ? -17.754 6.771 23.940 1.00 64.75 72 LYS A N 1
ATOM 586 C CA . LYS A 1 72 ? -18.820 6.643 24.962 1.00 64.75 72 LYS A CA 1
ATOM 587 C C . LYS A 1 72 ? -19.074 5.256 25.556 1.00 64.75 72 LYS A C 1
ATOM 589 O O . LYS A 1 72 ? -19.887 4.495 24.991 1.00 64.75 72 LYS A O 1
#

Foldseek 3Di:
DLVVLVVLLVCLVPPVPVSLVVCVVPDPDDDCVPPDDSPSDDPCSVVVSVCVVVVVVVVVVVVVVVVVVPPD

Sequence (72 aa):
MGIVYLFCRFAIALFPGLSMQVTRSWFHGFDMANIWTPRTFSENFLLGLVSAVVLSWVGGWLFAWIYNKFTK

Secondary structure (DSSP, 8-state):
-HHHHHHHHHHHHH-HHHHHHHHHHH--SS-HHHH----TT-TTHHHHHHHHHHHHHHHHHHHHHHHHHH--

Radius of gyration: 15.58 Å; chains: 1; bounding box: 37×26×43 Å

Organism: NCBI:txid1802485